Protein AF-A0A1Q7ND74-F1 (afdb_monomer)

pLDDT: mean 80.2, std 13.2, range [44.09, 92.38]

Secondary structure (DSSP, 8-state):
-----TT---B-TTT--B-SS-BPPPGGGT--S-B-HHHHHHHHHHHS-S---------

Radius of gyration: 15.37 Å; Cα contacts (8 Å, |Δi|>4): 61; chains: 1; bounding box: 46×28×36 Å

Mean predicted aligned error: 9.16 Å

Sequence (59 aa):
MNFINMGETQKCSLCNAVLDHVYQPMQDWSVKGLLCGKCYSKKLFEYYPGTHERVNKSN

Solvent-accessible surface area (backbone atoms only — not comparable to full-atom values): 3990 Å² total; per-residue (Å²): 138,83,83,77,69,92,74,76,68,49,47,15,66,86,75,63,44,76,36,94,54,80,36,78,59,57,81,91,69,76,60,78,66,38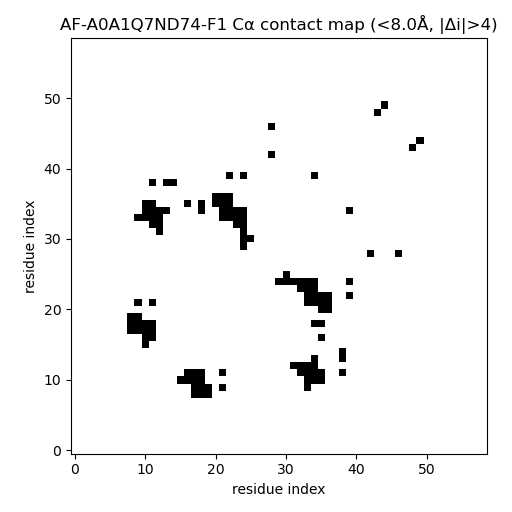,26,29,67,71,57,45,51,51,48,48,48,70,77,55,72,72,90,83,73,83,76,77,80,80,126

Structure (mmCIF, N/CA/C/O backbone):
data_AF-A0A1Q7ND74-F1
#
_entry.id   AF-A0A1Q7ND74-F1
#
loop_
_atom_site.group_PDB
_atom_site.id
_atom_site.type_symbol
_atom_site.label_atom_id
_atom_site.label_alt_id
_atom_site.label_comp_id
_atom_site.label_asym_id
_atom_site.label_entity_id
_atom_site.label_seq_id
_atom_site.pdbx_PDB_ins_code
_atom_site.Cartn_x
_atom_site.Cartn_y
_atom_site.Cartn_z
_atom_site.occupancy
_atom_site.B_iso_or_equiv
_atom_site.auth_seq_id
_ato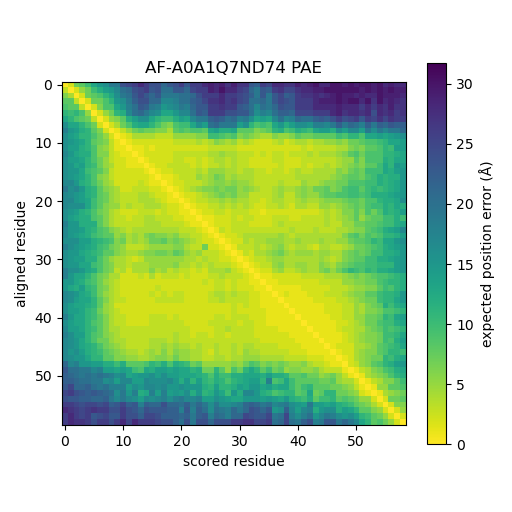m_site.auth_comp_id
_atom_site.auth_asym_id
_atom_site.auth_atom_id
_atom_site.pdbx_PDB_model_num
ATOM 1 N N . MET A 1 1 ? -33.962 4.923 8.137 1.00 44.09 1 MET A N 1
ATOM 2 C CA . MET A 1 1 ? -32.767 5.719 8.485 1.00 44.09 1 MET A CA 1
ATOM 3 C C . MET A 1 1 ? -31.600 4.761 8.646 1.00 44.09 1 MET A C 1
ATOM 5 O O . MET A 1 1 ? -31.663 3.930 9.538 1.00 44.09 1 MET A O 1
ATOM 9 N N . ASN A 1 2 ? -30.586 4.825 7.782 1.00 44.28 2 ASN A N 1
ATOM 10 C CA . ASN A 1 2 ? -29.327 4.110 7.995 1.00 44.28 2 ASN A CA 1
ATOM 11 C C . ASN A 1 2 ? -28.267 5.155 8.323 1.00 44.28 2 ASN A C 1
ATOM 13 O O . ASN A 1 2 ? -27.845 5.915 7.455 1.00 44.28 2 ASN A O 1
ATOM 17 N N . PHE A 1 3 ? -27.907 5.226 9.600 1.00 50.19 3 PHE A N 1
ATOM 18 C CA . PHE A 1 3 ? -26.781 6.011 10.070 1.00 50.19 3 PHE A CA 1
ATOM 19 C C . PHE A 1 3 ? -25.513 5.298 9.600 1.00 50.19 3 PHE A C 1
ATOM 21 O O . PHE A 1 3 ? -25.039 4.366 10.245 1.00 50.19 3 PHE A O 1
ATOM 28 N N . ILE A 1 4 ? -24.984 5.695 8.444 1.00 56.97 4 ILE A N 1
ATOM 29 C CA . ILE A 1 4 ? -23.588 5.408 8.120 1.00 56.97 4 ILE A CA 1
ATOM 30 C C . ILE A 1 4 ? -22.756 6.174 9.147 1.00 56.97 4 ILE A C 1
ATOM 32 O O . ILE A 1 4 ? -22.672 7.400 9.109 1.00 56.97 4 ILE A O 1
ATOM 36 N N . ASN A 1 5 ? -22.250 5.439 10.139 1.00 55.06 5 ASN A N 1
ATOM 37 C CA . ASN A 1 5 ? -21.354 5.950 11.162 1.00 55.06 5 ASN A CA 1
ATOM 38 C C . ASN A 1 5 ? -20.159 6.609 10.466 1.00 55.06 5 ASN A C 1
ATOM 40 O O . ASN A 1 5 ? -19.316 5.944 9.865 1.00 55.06 5 ASN A O 1
ATOM 44 N N . MET A 1 6 ? -20.113 7.936 10.544 1.00 53.75 6 MET A N 1
ATOM 45 C CA . MET A 1 6 ? -19.015 8.784 10.098 1.00 53.75 6 MET A CA 1
ATOM 46 C C . MET A 1 6 ? -17.802 8.549 11.018 1.00 53.75 6 MET A C 1
ATOM 48 O O . MET A 1 6 ? -17.516 9.358 11.894 1.00 53.75 6 MET A O 1
ATOM 52 N N . GLY A 1 7 ? -17.150 7.388 10.901 1.00 56.72 7 GLY A N 1
ATOM 53 C CA . GLY A 1 7 ? -16.062 7.001 11.807 1.00 56.72 7 GLY A CA 1
ATOM 54 C C . GLY A 1 7 ? -15.451 5.611 11.614 1.00 56.72 7 GLY A C 1
ATOM 55 O O . GLY A 1 7 ? -14.572 5.235 12.390 1.00 56.72 7 GLY A O 1
ATOM 56 N N . GLU A 1 8 ? -15.857 4.826 10.611 1.00 60.66 8 GLU A N 1
ATOM 57 C CA . GLU A 1 8 ? -15.175 3.560 10.323 1.00 60.66 8 GLU A CA 1
ATOM 58 C C . GLU A 1 8 ? -13.849 3.822 9.607 1.00 60.66 8 GLU A C 1
ATOM 60 O O . GLU A 1 8 ? -13.765 3.865 8.378 1.00 60.66 8 GLU A O 1
ATOM 65 N N . THR A 1 9 ? -12.799 4.000 10.413 1.00 70.81 9 THR A N 1
ATOM 66 C CA . THR A 1 9 ? -11.412 3.907 9.956 1.00 70.81 9 THR A CA 1
ATOM 67 C C . THR A 1 9 ? -11.251 2.608 9.173 1.00 70.81 9 THR A C 1
ATOM 69 O O . THR A 1 9 ? -11.281 1.515 9.740 1.00 70.81 9 THR A O 1
ATOM 72 N N . GLN A 1 10 ? -11.135 2.719 7.849 1.00 82.00 10 GLN A N 1
ATOM 73 C CA . GLN A 1 10 ? -10.918 1.560 6.993 1.00 82.00 10 GLN A CA 1
ATOM 74 C C . GLN A 1 10 ? -9.612 0.904 7.439 1.00 82.00 10 GLN A C 1
ATOM 76 O O . GLN A 1 10 ? -8.633 1.598 7.704 1.00 82.00 10 GLN A O 1
ATOM 81 N N . LYS A 1 11 ? -9.591 -0.420 7.587 1.00 89.69 11 LYS A N 1
ATOM 82 C CA . LYS A 1 11 ? -8.403 -1.146 8.055 1.00 89.69 11 LYS A CA 1
ATOM 83 C C . LYS A 1 11 ? -7.835 -1.998 6.939 1.00 89.69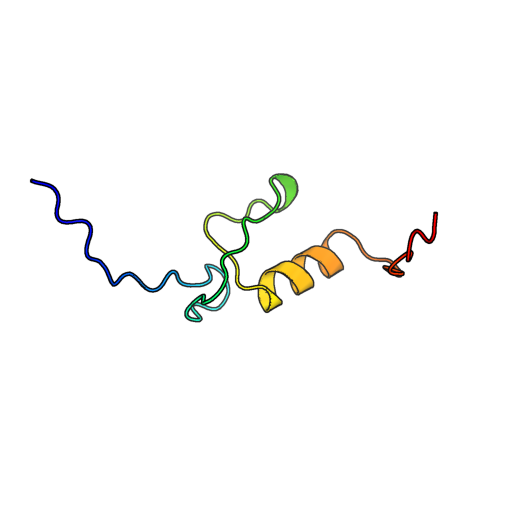 11 LYS A C 1
ATOM 85 O O . LYS A 1 11 ? -8.571 -2.567 6.139 1.00 89.69 11 LYS A O 1
ATOM 90 N N . CYS A 1 12 ? -6.511 -2.095 6.899 1.00 90.50 12 CYS A N 1
ATOM 91 C CA . CYS A 1 12 ? -5.826 -2.966 5.958 1.00 90.50 12 CYS A CA 1
ATOM 92 C C . CYS A 1 12 ? -6.199 -4.427 6.226 1.00 90.50 12 CYS A C 1
ATOM 94 O O . CYS A 1 12 ? -5.955 -4.923 7.322 1.00 90.50 12 CYS A O 1
ATOM 96 N N . SER A 1 13 ? -6.675 -5.156 5.223 1.00 90.12 13 SER A N 1
ATOM 97 C CA . SER A 1 13 ? -7.020 -6.577 5.357 1.00 90.12 13 SER A CA 1
ATOM 98 C C . SER A 1 13 ? -5.817 -7.483 5.648 1.00 90.12 13 SER A C 1
ATOM 100 O O . SER A 1 13 ? -6.004 -8.606 6.098 1.00 90.12 13 SER A O 1
ATOM 102 N N . LEU A 1 14 ? -4.585 -7.009 5.413 1.00 89.00 14 LEU A N 1
ATOM 103 C CA . LEU A 1 14 ? -3.361 -7.777 5.681 1.00 89.00 14 LEU A CA 1
ATOM 104 C C . LEU A 1 14 ? -2.692 -7.430 7.013 1.00 89.00 14 LEU A C 1
ATOM 106 O O . LEU A 1 14 ? -2.170 -8.320 7.676 1.00 89.00 14 LEU A O 1
ATOM 110 N N . CYS A 1 15 ? -2.667 -6.153 7.404 1.00 90.4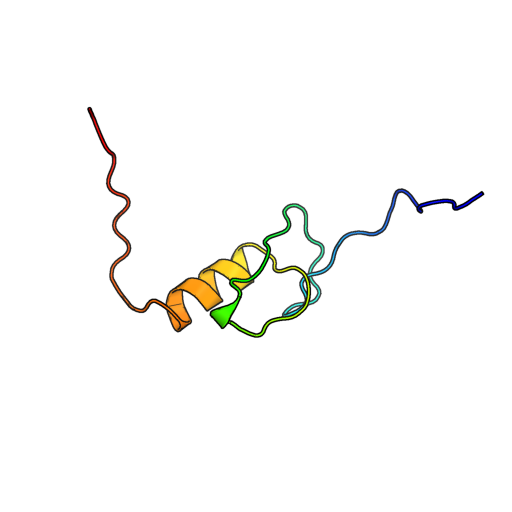4 15 CYS A N 1
ATOM 111 C CA . CYS A 1 15 ? -1.955 -5.714 8.612 1.00 90.44 15 CYS A CA 1
ATOM 112 C C . CYS A 1 15 ? -2.841 -5.043 9.667 1.00 90.44 15 CYS A C 1
ATOM 114 O O . CYS A 1 15 ? -2.326 -4.611 10.692 1.00 90.44 15 CYS A O 1
ATOM 116 N N . ASN A 1 16 ? -4.150 -4.926 9.424 1.00 88.06 16 ASN A N 1
ATOM 117 C CA . ASN A 1 16 ? -5.139 -4.271 10.289 1.00 88.06 16 ASN A CA 1
ATOM 118 C C . ASN A 1 16 ? -4.821 -2.813 10.675 1.00 88.06 16 ASN A C 1
ATOM 120 O O . ASN A 1 16 ? -5.485 -2.243 11.539 1.00 88.06 16 ASN A O 1
ATOM 124 N N . ALA A 1 17 ? -3.840 -2.189 10.018 1.00 87.75 17 ALA A N 1
ATOM 125 C CA . ALA A 1 17 ? -3.518 -0.785 10.214 1.00 87.75 17 ALA A CA 1
ATOM 126 C C . ALA A 1 17 ? -4.661 0.103 9.714 1.00 87.75 17 ALA A C 1
ATOM 128 O O . ALA A 1 17 ? -5.270 -0.193 8.683 1.00 87.75 17 ALA A O 1
ATOM 129 N N . VAL A 1 18 ? -4.905 1.203 10.427 1.00 88.19 18 VAL A N 1
ATOM 130 C CA . VAL A 1 18 ? -5.828 2.257 9.999 1.00 88.19 18 VAL A CA 1
ATOM 131 C C . VAL A 1 18 ? -5.327 2.859 8.686 1.00 88.19 18 VAL A C 1
ATOM 133 O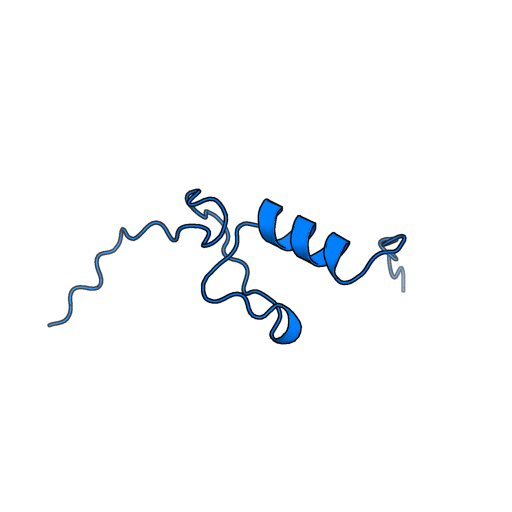 O . VAL A 1 18 ? -4.157 3.223 8.556 1.00 88.19 18 VAL A O 1
ATOM 136 N N . LEU A 1 19 ? -6.210 2.896 7.697 1.00 85.25 19 LEU A N 1
ATOM 137 C CA . LEU A 1 19 ? -5.955 3.390 6.356 1.00 85.25 19 LEU A CA 1
ATOM 138 C C . LEU A 1 19 ? -6.336 4.862 6.286 1.00 85.25 19 LEU A C 1
ATOM 140 O O . LEU A 1 19 ? -7.514 5.199 6.347 1.00 85.25 19 LEU A O 1
ATOM 144 N N . ASP A 1 20 ? -5.332 5.711 6.097 1.00 84.88 20 ASP A N 1
ATOM 145 C CA . ASP A 1 20 ? -5.541 7.092 5.650 1.00 84.88 20 ASP A CA 1
ATOM 146 C C . ASP A 1 20 ? -5.849 7.121 4.140 1.00 84.88 20 ASP A C 1
ATOM 148 O O . ASP A 1 20 ? -6.763 7.788 3.663 1.00 84.88 20 ASP A O 1
ATOM 152 N N . HIS A 1 21 ? -5.141 6.267 3.390 1.00 83.19 21 HIS A N 1
ATOM 153 C CA . HIS A 1 21 ? -5.373 6.007 1.974 1.00 83.19 21 HIS A CA 1
ATOM 154 C C . HIS A 1 21 ? -5.647 4.524 1.736 1.00 83.19 21 HIS A C 1
ATOM 156 O O . HIS A 1 21 ? -4.875 3.653 2.156 1.00 83.19 21 HIS A O 1
ATOM 162 N N . VAL A 1 22 ? -6.741 4.252 1.032 1.00 87.50 22 VAL A N 1
ATOM 163 C CA . VAL A 1 22 ? -7.206 2.905 0.703 1.00 87.50 22 VAL A CA 1
ATOM 164 C C . VAL A 1 22 ? -6.749 2.514 -0.700 1.00 87.50 22 VAL A C 1
ATOM 166 O O . VAL A 1 22 ? -6.889 3.286 -1.644 1.00 87.50 22 VAL A O 1
ATOM 169 N N . TYR A 1 23 ? -6.213 1.303 -0.841 1.00 90.06 23 TYR A N 1
ATOM 170 C CA . TYR A 1 23 ? -5.822 0.729 -2.127 1.00 90.06 23 TYR A CA 1
ATOM 171 C C . TYR A 1 23 ? -6.643 -0.529 -2.385 1.00 90.06 23 TYR A C 1
ATOM 173 O O . TYR A 1 23 ? -6.700 -1.425 -1.536 1.00 90.06 23 TYR A O 1
ATOM 181 N N . GLN A 1 24 ? -7.271 -0.607 -3.556 1.00 90.12 24 GLN A N 1
ATOM 182 C CA . GLN A 1 24 ? -7.954 -1.822 -3.984 1.00 90.12 24 GLN A CA 1
ATOM 183 C C . GLN A 1 24 ? -6.923 -2.812 -4.541 1.00 90.12 24 GLN A C 1
ATOM 185 O O . GLN A 1 24 ? -6.154 -2.430 -5.420 1.00 90.12 24 GLN A O 1
ATOM 190 N N . PRO A 1 25 ? -6.871 -4.059 -4.043 1.00 91.19 25 PRO A N 1
ATOM 191 C CA . PRO A 1 25 ? -5.992 -5.084 -4.597 1.00 91.19 25 PRO A CA 1
ATOM 192 C C . PRO A 1 25 ? -6.352 -5.398 -6.055 1.00 91.19 25 PRO A C 1
ATOM 194 O O . PRO A 1 25 ? -7.515 -5.303 -6.449 1.00 91.19 25 PRO A O 1
ATOM 197 N N . MET A 1 26 ? -5.360 -5.814 -6.849 1.00 88.19 26 MET A N 1
ATOM 198 C CA . MET A 1 26 ? -5.611 -6.276 -8.218 1.00 88.19 26 MET A CA 1
ATOM 199 C C . MET A 1 26 ? -6.417 -7.580 -8.201 1.00 88.19 26 MET A C 1
ATOM 201 O O . MET A 1 26 ? -6.288 -8.387 -7.277 1.00 88.19 26 MET A O 1
ATOM 205 N N . GLN A 1 27 ? -7.238 -7.793 -9.233 1.00 85.56 27 GLN A N 1
ATOM 206 C CA . GLN A 1 27 ? -8.118 -8.965 -9.331 1.00 85.56 27 GLN A CA 1
ATOM 207 C C . GLN A 1 27 ? -7.333 -10.283 -9.252 1.00 85.56 27 GLN A C 1
ATOM 209 O O . GLN A 1 27 ? -7.745 -11.201 -8.542 1.00 85.56 27 GLN A O 1
ATOM 214 N N . ASP A 1 28 ? -6.153 -10.331 -9.874 1.00 86.50 28 ASP A N 1
ATOM 215 C CA . ASP A 1 28 ? -5.281 -11.511 -9.887 1.00 86.50 28 ASP A CA 1
ATOM 216 C C . ASP A 1 28 ? -4.698 -11.863 -8.511 1.00 86.50 28 ASP A C 1
ATOM 218 O O . ASP A 1 28 ? -4.259 -12.990 -8.276 1.00 86.50 28 ASP A O 1
ATOM 222 N N . TRP A 1 29 ? -4.698 -10.927 -7.558 1.00 87.50 29 TRP A N 1
ATOM 223 C CA . TRP A 1 29 ? -4.090 -11.158 -6.247 1.00 87.50 29 TRP A CA 1
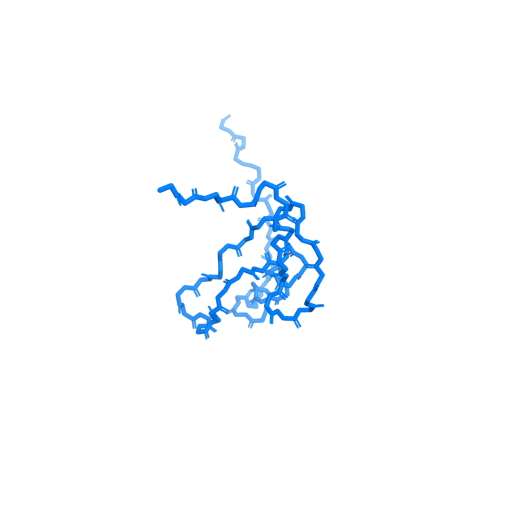ATOM 224 C C . TRP A 1 29 ? -4.970 -11.973 -5.303 1.00 87.50 29 TRP A C 1
ATOM 226 O O . TRP A 1 29 ? -4.498 -12.384 -4.244 1.00 87.50 29 TRP A O 1
ATOM 236 N N . SER A 1 30 ? -6.243 -12.201 -5.650 1.00 85.69 30 SER A N 1
ATOM 237 C CA . SER A 1 30 ? -7.209 -12.932 -4.814 1.00 85.69 30 SER A CA 1
ATOM 238 C C . SER A 1 30 ? -7.324 -12.401 -3.371 1.00 85.69 30 SER A C 1
ATOM 240 O O . SER A 1 30 ? -7.707 -13.130 -2.455 1.00 85.69 30 SER A O 1
ATOM 242 N N . VAL A 1 31 ? -7.009 -11.120 -3.145 1.00 86.25 31 VAL A N 1
ATOM 243 C CA . VAL A 1 31 ? -7.132 -10.463 -1.836 1.00 86.25 31 VAL A CA 1
ATOM 244 C C . VAL A 1 31 ? -8.502 -9.801 -1.743 1.00 86.25 31 VAL A C 1
ATOM 246 O O . VAL A 1 31 ? -8.860 -8.980 -2.584 1.00 86.25 31 VAL A O 1
ATOM 249 N N . LYS A 1 32 ? -9.272 -10.136 -0.704 1.00 84.81 32 LYS A N 1
ATOM 250 C CA . LYS A 1 32 ? -10.564 -9.499 -0.421 1.00 84.81 32 LYS A CA 1
ATOM 251 C C . LYS A 1 32 ? -10.395 -8.402 0.626 1.00 84.81 32 LYS A C 1
ATOM 253 O O . LYS A 1 32 ? -9.860 -8.657 1.702 1.00 84.81 32 LYS A O 1
ATOM 258 N N . GLY A 1 33 ? -10.894 -7.211 0.308 1.00 88.12 33 GLY A N 1
ATOM 259 C CA . GLY A 1 33 ? -10.862 -6.034 1.176 1.00 88.12 33 GLY A CA 1
ATOM 260 C C . GLY A 1 33 ? -9.881 -4.961 0.702 1.00 88.12 33 GLY A C 1
ATOM 261 O O . GLY A 1 33 ? -9.492 -4.940 -0.464 1.00 88.12 33 GLY A O 1
ATOM 262 N N . LEU A 1 34 ? -9.529 -4.036 1.595 1.00 90.25 34 LEU A N 1
ATOM 263 C CA . LEU A 1 34 ? -8.706 -2.865 1.286 1.00 90.25 34 LEU A CA 1
ATOM 264 C C . LEU A 1 34 ? -7.292 -3.043 1.825 1.00 90.25 34 LEU A C 1
ATOM 266 O O . LEU A 1 34 ? -7.075 -3.602 2.900 1.00 90.25 34 LEU A O 1
ATOM 270 N N . LEU A 1 35 ? -6.314 -2.533 1.087 1.00 92.00 35 LEU A N 1
ATOM 271 C CA . LEU A 1 35 ? -4.909 -2.581 1.463 1.00 92.00 35 LEU A CA 1
ATOM 272 C C . LEU A 1 35 ? -4.380 -1.189 1.792 1.00 92.00 35 LEU A C 1
ATOM 274 O O . LEU A 1 35 ? -4.799 -0.188 1.214 1.00 92.00 35 LEU A O 1
ATOM 278 N N . CYS A 1 36 ? -3.407 -1.135 2.700 1.00 92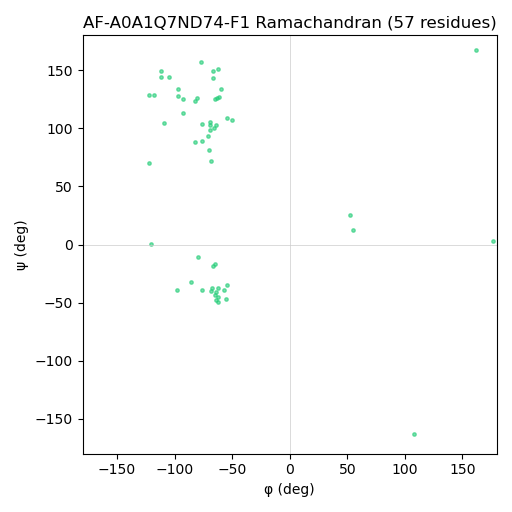.38 36 CYS A N 1
ATOM 279 C CA . CYS A 1 36 ? -2.578 0.054 2.866 1.00 92.38 36 CYS A CA 1
ATOM 280 C C . CYS A 1 36 ? -1.531 0.120 1.756 1.00 92.38 36 CYS A C 1
ATOM 282 O O . CYS A 1 36 ? -1.124 -0.914 1.223 1.00 92.38 36 CYS A O 1
ATOM 284 N N . GLY A 1 37 ? -1.016 1.319 1.472 1.00 89.62 37 GLY A N 1
ATOM 285 C CA . GLY A 1 37 ? 0.016 1.504 0.445 1.00 89.62 37 GLY A CA 1
ATOM 286 C C . GLY A 1 37 ? 1.250 0.619 0.661 1.00 89.62 37 GLY A C 1
ATOM 287 O O . GLY A 1 37 ? 1.798 0.087 -0.295 1.00 89.62 37 GLY A O 1
ATOM 288 N N . LYS A 1 38 ? 1.639 0.355 1.918 1.00 91.00 38 LYS A N 1
ATOM 289 C CA . LYS A 1 38 ? 2.763 -0.548 2.235 1.00 91.00 38 LYS A CA 1
ATOM 290 C C . LYS A 1 38 ? 2.487 -1.991 1.798 1.00 91.00 38 LYS A C 1
ATOM 292 O O . LYS A 1 38 ? 3.330 -2.620 1.164 1.00 91.00 38 LYS A O 1
ATOM 297 N N . CYS A 1 39 ? 1.306 -2.511 2.131 1.00 91.50 39 CYS A N 1
ATOM 298 C CA . CYS A 1 39 ? 0.886 -3.862 1.765 1.00 91.50 39 CYS A CA 1
ATOM 299 C C . CYS A 1 39 ? 0.653 -3.998 0.259 1.00 91.50 39 CYS A C 1
ATOM 301 O O . CYS A 1 39 ? 1.044 -5.005 -0.326 1.00 91.50 39 CYS A O 1
ATOM 303 N N . TYR A 1 40 ? 0.062 -2.976 -0.361 1.00 91.25 40 TYR A N 1
ATOM 304 C CA . TYR A 1 40 ? -0.155 -2.924 -1.800 1.00 91.25 40 TYR A CA 1
ATOM 305 C C . TYR A 1 40 ? 1.175 -2.948 -2.566 1.00 91.25 40 TYR A C 1
ATOM 307 O O . TYR A 1 40 ? 1.364 -3.801 -3.426 1.00 91.25 40 TYR A O 1
ATOM 315 N N . SER A 1 41 ? 2.146 -2.106 -2.192 1.00 89.38 41 SER A N 1
ATOM 316 C CA . SER A 1 41 ? 3.481 -2.096 -2.809 1.00 89.38 41 SER A CA 1
ATOM 317 C C . SER A 1 41 ? 4.241 -3.406 -2.613 1.00 89.38 41 SER A C 1
ATOM 319 O O . SER A 1 41 ? 4.918 -3.864 -3.529 1.00 89.38 41 SER A O 1
ATOM 321 N N . LYS A 1 42 ? 4.107 -4.047 -1.445 1.00 90.12 42 LYS A N 1
ATOM 322 C CA . LYS A 1 42 ? 4.692 -5.375 -1.222 1.00 90.12 42 LYS A CA 1
ATOM 323 C C . LYS A 1 42 ? 4.090 -6.410 -2.175 1.00 90.12 42 LYS A C 1
ATOM 325 O O . LYS A 1 42 ? 4.833 -7.164 -2.790 1.00 90.12 42 LYS A O 1
ATOM 330 N N . LYS A 1 43 ? 2.763 -6.404 -2.34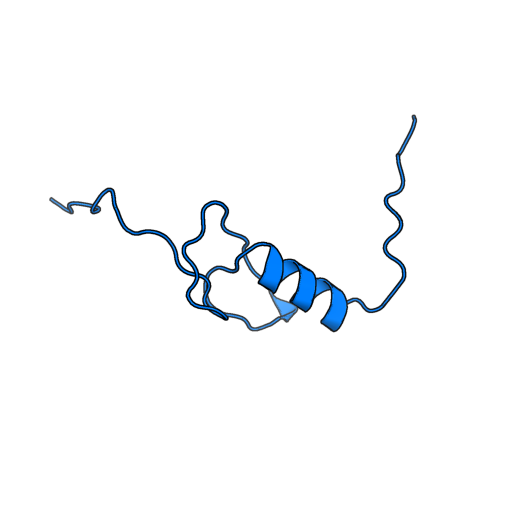2 1.00 89.31 43 LYS A N 1
ATOM 331 C CA . LYS A 1 43 ? 2.078 -7.286 -3.294 1.00 89.31 43 LYS A CA 1
ATOM 332 C C . LYS A 1 43 ? 2.465 -7.001 -4.741 1.00 89.31 43 LYS A C 1
ATOM 334 O O . LYS A 1 43 ? 2.716 -7.949 -5.474 1.00 89.31 43 LYS A O 1
ATOM 339 N N . LEU A 1 44 ? 2.589 -5.732 -5.131 1.00 88.75 44 LEU A N 1
ATOM 340 C CA . LEU A 1 44 ? 3.104 -5.359 -6.450 1.00 88.75 44 LEU A CA 1
ATOM 341 C C . LEU A 1 44 ? 4.476 -5.978 -6.710 1.00 88.75 44 LEU A C 1
ATOM 343 O O . LEU A 1 44 ? 4.683 -6.554 -7.769 1.00 88.75 44 LEU A O 1
ATOM 347 N N . PHE A 1 45 ? 5.391 -5.883 -5.745 1.00 87.19 45 PHE A N 1
ATOM 348 C CA . PHE A 1 45 ? 6.734 -6.436 -5.889 1.00 87.19 45 PHE A CA 1
ATOM 349 C C . PHE A 1 45 ? 6.737 -7.973 -5.938 1.00 87.19 45 PHE A C 1
ATOM 351 O O . PHE A 1 45 ? 7.501 -8.555 -6.699 1.00 87.19 45 PHE A O 1
ATOM 358 N N . GLU A 1 46 ? 5.867 -8.628 -5.159 1.00 87.88 46 GLU A N 1
ATOM 359 C CA . GLU A 1 46 ? 5.693 -10.088 -5.187 1.00 87.88 46 GLU A CA 1
ATOM 360 C C . GLU A 1 46 ? 5.140 -10.587 -6.533 1.00 87.88 46 GLU A C 1
ATOM 362 O O . GLU A 1 46 ? 5.613 -11.597 -7.046 1.00 87.88 46 GLU A O 1
ATOM 367 N N . TYR A 1 47 ? 4.140 -9.901 -7.098 1.00 88.25 47 TYR A N 1
ATOM 368 C CA . TYR A 1 47 ? 3.457 -10.331 -8.326 1.00 88.25 47 TYR A CA 1
ATOM 369 C C . TYR A 1 47 ? 4.153 -9.882 -9.610 1.00 88.25 47 TYR A C 1
ATOM 371 O O . TYR A 1 47 ? 4.096 -10.586 -10.615 1.00 88.25 47 TYR A O 1
ATOM 379 N N . TYR A 1 48 ? 4.808 -8.724 -9.586 1.00 86.00 48 TYR A N 1
ATOM 380 C CA . TYR A 1 48 ? 5.523 -8.157 -10.726 1.00 86.00 48 TYR A CA 1
ATOM 381 C C . TYR A 1 48 ? 6.991 -7.941 -10.343 1.00 86.00 48 TYR A C 1
ATOM 383 O O . TYR A 1 48 ? 7.426 -6.795 -10.170 1.00 86.00 48 TYR A O 1
ATOM 391 N N . PRO A 1 49 ? 7.761 -9.034 -10.170 1.00 80.19 49 PRO A N 1
ATOM 392 C CA . PRO A 1 49 ? 9.180 -8.939 -9.871 1.00 80.19 49 PRO A CA 1
ATOM 393 C C . PRO A 1 49 ? 9.911 -8.300 -11.059 1.00 80.19 49 PRO A C 1
ATOM 395 O O . PRO A 1 49 ? 9.797 -8.755 -12.195 1.00 80.19 49 PRO A O 1
ATOM 398 N N . GLY A 1 50 ? 10.652 -7.223 -10.804 1.00 81.62 50 GLY A N 1
ATOM 399 C CA . GLY A 1 50 ? 11.393 -6.490 -11.831 1.00 81.62 50 GLY A CA 1
ATOM 400 C C . GLY A 1 50 ? 11.789 -5.083 -11.386 1.00 81.62 50 GLY A C 1
ATOM 401 O O . GLY A 1 50 ? 11.305 -4.576 -10.371 1.00 81.62 50 GLY A O 1
ATOM 402 N N . THR A 1 51 ? 12.685 -4.445 -12.141 1.00 75.38 51 THR A N 1
ATOM 403 C CA . THR A 1 51 ? 13.089 -3.053 -11.904 1.00 75.38 51 THR A CA 1
ATOM 404 C C . THR A 1 51 ? 11.992 -2.119 -12.407 1.00 75.38 51 THR A C 1
ATOM 406 O O . THR A 1 51 ? 11.841 -1.912 -13.609 1.00 75.38 51 THR A O 1
ATOM 409 N N . HIS A 1 52 ? 11.211 -1.556 -11.486 1.00 71.19 52 HIS A N 1
ATOM 410 C CA . HIS A 1 52 ? 10.198 -0.547 -11.800 1.00 71.19 52 HIS A CA 1
ATOM 411 C C . HIS A 1 52 ? 10.864 0.823 -11.895 1.00 71.19 52 HIS A C 1
ATOM 413 O O . HIS A 1 52 ? 10.970 1.544 -10.902 1.00 71.19 52 HIS A O 1
ATOM 419 N N . GLU A 1 53 ? 11.351 1.180 -13.080 1.00 72.81 53 GLU A N 1
ATOM 420 C CA . G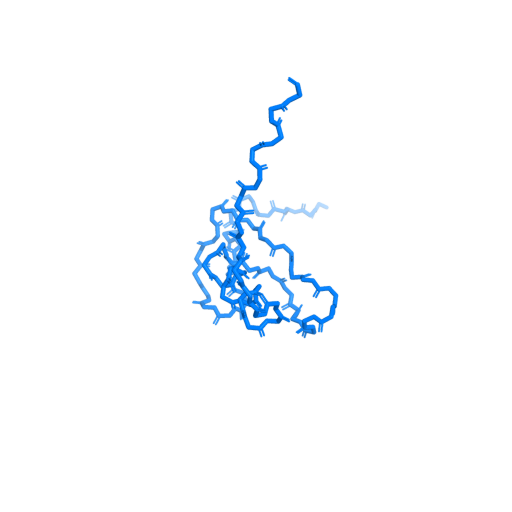LU A 1 53 ? 11.883 2.519 -13.313 1.00 72.81 53 GLU A CA 1
ATOM 421 C C . GLU A 1 53 ? 10.727 3.482 -13.604 1.00 72.81 53 GLU A C 1
ATOM 423 O O . GLU A 1 53 ? 9.905 3.260 -14.498 1.00 72.81 53 GLU A O 1
ATOM 428 N N . ARG A 1 54 ? 10.621 4.557 -12.813 1.00 70.31 54 ARG A N 1
ATOM 429 C CA . ARG A 1 54 ? 9.656 5.620 -13.098 1.00 70.31 54 ARG A CA 1
ATOM 430 C C . ARG A 1 54 ? 10.115 6.337 -14.357 1.00 70.31 54 ARG A C 1
ATOM 432 O O . ARG A 1 54 ? 10.973 7.214 -14.292 1.00 70.31 54 ARG A O 1
ATOM 439 N N . VAL A 1 55 ? 9.531 5.982 -15.495 1.00 73.62 55 VAL A N 1
ATOM 440 C CA . VAL A 1 55 ? 9.751 6.734 -16.727 1.00 73.62 55 VAL A CA 1
ATOM 441 C C . VAL A 1 55 ? 9.067 8.091 -16.584 1.00 73.62 55 VAL A C 1
ATOM 443 O O . VAL A 1 55 ? 7.844 8.216 -16.657 1.00 73.62 55 VAL A O 1
ATOM 446 N N . ASN A 1 56 ? 9.861 9.129 -16.330 1.00 70.81 56 ASN A N 1
ATOM 447 C CA . ASN A 1 56 ? 9.404 10.495 -16.532 1.00 70.81 56 ASN A CA 1
ATOM 448 C C . ASN A 1 56 ? 9.189 10.650 -18.041 1.00 70.81 56 ASN A C 1
ATOM 450 O O . ASN A 1 56 ? 10.151 10.793 -18.792 1.00 70.81 56 ASN A O 1
ATOM 454 N N . LYS A 1 57 ? 7.937 10.560 -18.503 1.00 65.69 57 LYS A N 1
ATOM 455 C CA . LYS A 1 57 ? 7.575 10.964 -19.865 1.00 65.69 57 LYS A CA 1
ATOM 456 C C . LYS A 1 57 ? 7.676 12.486 -19.938 1.00 65.69 57 LYS A C 1
ATOM 458 O O . LYS A 1 57 ? 6.681 13.186 -19.782 1.00 65.69 57 LYS A O 1
ATOM 463 N N . SER A 1 58 ? 8.891 12.987 -20.121 1.00 72.38 58 SER A N 1
ATOM 464 C CA . SER A 1 58 ? 9.093 14.318 -20.678 1.00 72.38 58 SER A CA 1
ATOM 465 C C . SER A 1 58 ? 8.663 14.230 -22.140 1.00 72.38 58 SER A C 1
ATOM 467 O O . SER A 1 58 ? 9.314 13.543 -22.925 1.00 72.38 58 SER A O 1
ATOM 469 N N . ASN A 1 59 ? 7.497 14.801 -22.438 1.00 59.94 59 ASN A N 1
ATOM 470 C CA . ASN A 1 59 ? 7.002 14.994 -23.802 1.00 59.94 59 ASN A CA 1
ATOM 471 C C . ASN A 1 59 ? 7.808 16.097 -24.492 1.00 59.94 59 ASN A C 1
ATOM 473 O O . ASN A 1 59 ? 8.168 17.063 -23.779 1.00 59.94 59 ASN A O 1
#

Foldseek 3Di:
DDPPPPDPQFAAPVPRDREPDWDDADPVLPDPGTHHPVVNVVVCCVVPPDDDDPPPPPD

Nearest PDB structures (foldseek):
  8p66-assembly1_B  TM=5.118E-01  e=6.973E-01  Pseudomonas aeruginosa